Protein AF-A0AA39J1E2-F1 (afdb_monomer_lite)

Sequence (79 aa):
FRSYLSILVPAHRKVLVRMLTSSHTLAVEVLRWAECRHPAVSRCERLCRYCHSKVEDEAHVLLYCEGSDDVEMLRSHFF

Foldseek 3Di:
DDVLVPPPDVVSSVVVVCLVVLNDDQLQNPLQPDDPPHHRDDQQCSADPQQRHGGRHPCCQQPPDPSDPVSVVVNVVVD

Radius of gyration: 14.44 Å; chains: 1; bounding box: 42×32×33 Å

pLDDT: mean 91.51, std 5.51, range [57.06, 97.0]

Secondary structure (DSSP, 8-state):
--GGGG-SSHHHHHHHHHHHTT-S-SHHHHTTS-BTTBPPPPGGG-B-TTTSSSB--HHIIIII--S-HHHHHHHHTT-

Organism: Armillaria tabescens (NCBI:txid1929756)

Structure (mmCIF, N/CA/C/O backbone):
data_AF-A0AA39J1E2-F1
#
_entry.id   AF-A0AA39J1E2-F1
#
loop_
_atom_site.group_PDB
_atom_site.id
_atom_site.type_symbol
_atom_site.label_atom_id
_atom_site.label_alt_id
_atom_site.label_comp_id
_atom_site.label_asym_id
_atom_site.label_entity_id
_atom_site.label_seq_id
_atom_site.pdbx_PDB_ins_code
_atom_site.Cartn_x
_atom_site.Cartn_y
_atom_site.Cartn_z
_atom_site.occupancy
_atom_site.B_iso_or_equiv
_atom_site.auth_seq_id
_atom_site.auth_comp_id
_atom_site.auth_asym_id
_atom_site.auth_atom_id
_atom_site.pdbx_PDB_model_num
ATOM 1 N N . PHE A 1 1 ? -12.195 16.463 11.217 1.00 78.62 1 PHE A N 1
ATOM 2 C CA . PHE A 1 1 ? -12.369 15.101 11.769 1.00 78.62 1 PHE A CA 1
ATOM 3 C C . PHE A 1 1 ? -11.423 14.154 11.032 1.00 78.62 1 PHE A C 1
ATOM 5 O O . PHE A 1 1 ? -11.361 14.247 9.814 1.00 78.62 1 PHE A O 1
ATOM 12 N N . ARG A 1 2 ? -10.635 13.316 11.727 1.00 82.06 2 ARG A N 1
ATOM 13 C CA . ARG A 1 2 ? -9.722 12.339 11.094 1.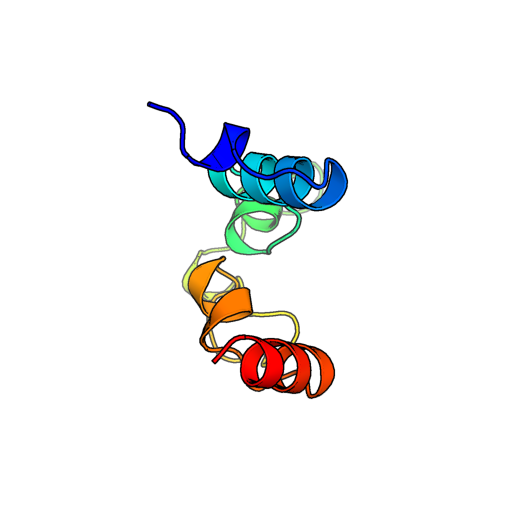00 82.06 2 ARG A CA 1
ATOM 14 C C . ARG A 1 2 ? -10.297 10.933 11.281 1.00 82.06 2 ARG A C 1
ATOM 16 O O . ARG A 1 2 ? -10.169 10.373 12.365 1.00 82.06 2 ARG A O 1
ATOM 23 N N . SER A 1 3 ? -10.926 10.386 10.240 1.00 85.38 3 SER A N 1
ATOM 24 C CA . SER A 1 3 ? -11.631 9.092 10.282 1.00 85.38 3 SER A CA 1
ATOM 25 C C . SER A 1 3 ? -10.742 7.930 10.730 1.00 85.38 3 SER A C 1
ATOM 27 O O . SER A 1 3 ? -11.190 7.051 11.451 1.00 85.38 3 SER A O 1
ATOM 29 N N . TYR A 1 4 ? -9.448 7.947 10.409 1.00 81.62 4 TYR A N 1
ATOM 30 C CA . TYR A 1 4 ? -8.540 6.878 10.832 1.00 81.62 4 TYR A CA 1
ATOM 31 C C . TYR A 1 4 ? -8.361 6.779 12.360 1.00 81.62 4 TYR A C 1
ATOM 33 O O . TYR A 1 4 ? -7.984 5.723 12.863 1.00 81.62 4 TYR A O 1
ATOM 41 N N . LEU A 1 5 ? -8.639 7.844 13.126 1.00 86.38 5 LEU A N 1
ATOM 42 C CA . LEU A 1 5 ? -8.536 7.819 14.590 1.00 86.38 5 LEU A CA 1
ATOM 43 C C . LEU A 1 5 ? -9.708 7.094 15.266 1.00 86.38 5 LEU A C 1
ATOM 45 O O . LEU A 1 5 ? -9.556 6.681 16.414 1.00 86.38 5 LEU A O 1
ATOM 49 N N . SER A 1 6 ? -10.836 6.893 14.575 1.00 91.25 6 SER A N 1
ATOM 50 C CA . SER A 1 6 ? -11.987 6.160 15.122 1.00 91.25 6 SER A CA 1
ATOM 51 C C . SER A 1 6 ? -11.843 4.638 15.025 1.00 91.25 6 SER A C 1
ATOM 53 O O . SER A 1 6 ? -12.679 3.910 15.551 1.00 91.25 6 SER A O 1
ATOM 55 N N . ILE A 1 7 ? -10.784 4.134 14.383 1.00 91.00 7 ILE A N 1
ATOM 56 C CA . ILE A 1 7 ? -10.505 2.697 14.293 1.00 91.00 7 ILE A CA 1
ATOM 57 C C . ILE A 1 7 ? -10.090 2.190 15.675 1.00 91.00 7 ILE A C 1
ATOM 59 O O . ILE A 1 7 ? -9.024 2.562 16.175 1.00 91.00 7 ILE A O 1
ATOM 63 N N . LEU A 1 8 ? -10.922 1.344 16.284 1.00 93.31 8 LEU A N 1
ATOM 64 C CA . LEU A 1 8 ? -10.725 0.833 17.646 1.00 93.31 8 LEU A CA 1
ATOM 65 C C . LEU A 1 8 ? -9.481 -0.050 17.764 1.00 93.31 8 LEU A C 1
ATOM 67 O O . LEU A 1 8 ? -8.727 0.075 18.724 1.00 93.31 8 LEU A O 1
ATOM 71 N N . VAL A 1 9 ? -9.243 -0.904 16.769 1.00 94.12 9 VAL A N 1
ATOM 72 C CA . VAL A 1 9 ? -8.129 -1.856 16.778 1.00 94.12 9 VAL A CA 1
ATOM 73 C C . VAL A 1 9 ? -6.818 -1.129 16.436 1.00 94.12 9 VAL A C 1
ATOM 75 O O . VAL A 1 9 ? -6.660 -0.655 15.303 1.00 94.12 9 VAL A O 1
ATOM 78 N N . PRO A 1 10 ? -5.833 -1.065 17.357 1.00 92.88 10 PRO A N 1
ATOM 79 C CA . PRO A 1 10 ? -4.590 -0.325 17.126 1.00 92.88 10 PRO A CA 1
ATOM 80 C C . PRO A 1 10 ? -3.794 -0.823 15.914 1.00 92.88 10 PRO A C 1
ATOM 82 O O . PRO A 1 10 ? -3.187 -0.023 15.200 1.00 92.88 10 PRO A O 1
ATOM 85 N N . ALA A 1 11 ? -3.825 -2.133 15.647 1.00 92.69 11 ALA A N 1
ATOM 86 C CA . ALA A 1 11 ? -3.154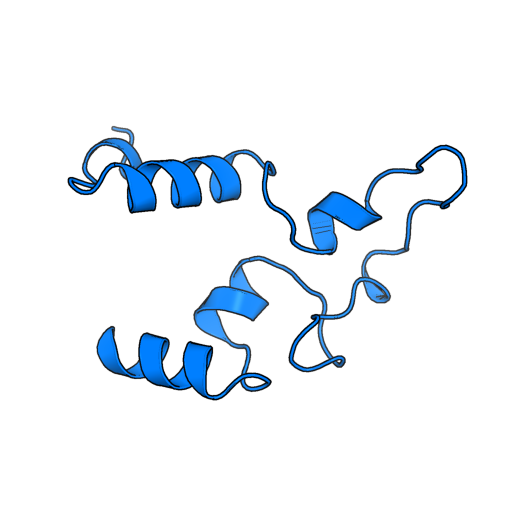 -2.733 14.497 1.00 92.69 11 ALA A CA 1
ATOM 87 C C . ALA A 1 11 ? -3.713 -2.203 13.165 1.00 92.69 11 ALA A C 1
ATOM 89 O O . ALA A 1 11 ? -2.947 -1.731 12.326 1.00 92.69 11 ALA A O 1
ATOM 90 N N . HIS A 1 12 ? -5.040 -2.188 12.997 1.00 90.88 12 HIS A N 1
ATOM 91 C CA . HIS A 1 12 ? -5.690 -1.664 11.791 1.00 90.88 12 HIS A CA 1
ATOM 92 C C . HIS A 1 12 ? -5.439 -0.167 11.619 1.00 90.88 12 HIS A C 1
ATOM 94 O O . HIS A 1 12 ? -5.112 0.283 10.523 1.00 90.88 12 HIS A O 1
ATOM 100 N N . ARG A 1 13 ? -5.487 0.601 12.716 1.00 93.44 13 ARG A N 1
ATOM 101 C CA . ARG A 1 13 ? -5.142 2.026 12.693 1.00 93.44 13 ARG A CA 1
ATOM 102 C C . ARG A 1 13 ? -3.720 2.251 12.183 1.00 93.44 13 ARG A C 1
ATOM 104 O O . ARG A 1 13 ? -3.505 3.112 11.338 1.00 93.44 13 ARG A O 1
ATOM 111 N N . LYS A 1 14 ? -2.748 1.475 12.673 1.00 93.38 14 LYS A N 1
ATOM 112 C CA . LYS A 1 14 ? -1.341 1.583 12.261 1.00 93.38 14 LYS A CA 1
ATOM 113 C C . LYS A 1 14 ? -1.155 1.267 10.779 1.00 93.38 14 LYS A C 1
ATOM 115 O O . LYS A 1 14 ? -0.421 1.983 10.104 1.00 93.38 14 LYS A O 1
ATOM 120 N N . VAL A 1 15 ? -1.810 0.218 10.279 1.00 91.56 15 VAL A N 1
ATOM 121 C CA . VAL A 1 15 ? -1.767 -0.148 8.854 1.00 91.56 15 VAL A CA 1
ATOM 122 C C . VAL A 1 15 ? -2.370 0.963 7.998 1.00 91.56 15 VAL A C 1
ATOM 124 O O . VAL A 1 15 ? -1.736 1.394 7.040 1.00 91.56 15 VAL A O 1
ATOM 127 N N . LEU A 1 16 ? -3.529 1.497 8.386 1.00 91.19 16 LEU A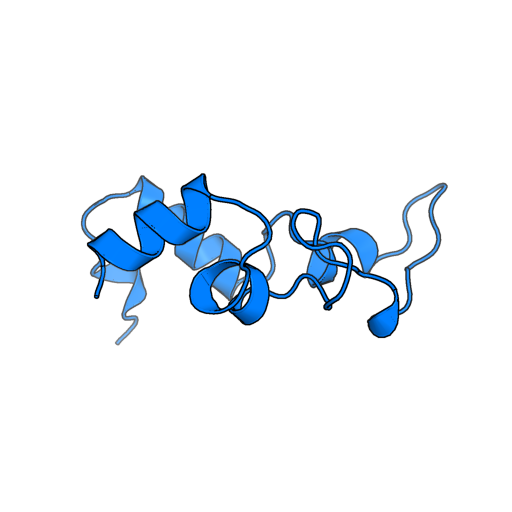 N 1
ATOM 128 C CA . LEU A 1 16 ? -4.198 2.546 7.621 1.00 91.19 16 LEU A CA 1
ATOM 129 C C . LEU A 1 16 ? -3.416 3.865 7.635 1.00 91.19 16 LEU A C 1
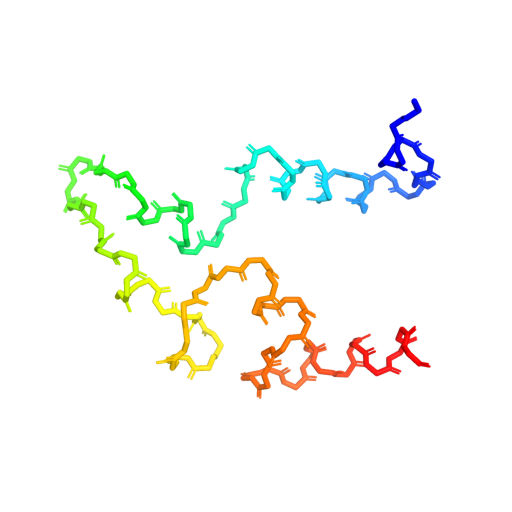ATOM 131 O O . LEU A 1 16 ? -3.303 4.521 6.607 1.00 91.19 16 LEU A O 1
ATOM 135 N N . VAL A 1 17 ? -2.802 4.231 8.764 1.00 92.81 17 VAL A N 1
ATOM 136 C CA . VAL A 1 17 ? -1.884 5.380 8.814 1.00 92.81 17 VAL A CA 1
ATOM 137 C C . VAL A 1 17 ? -0.703 5.163 7.875 1.00 92.81 17 VAL A C 1
ATOM 139 O O . VAL A 1 17 ? -0.399 6.061 7.103 1.00 92.81 17 VAL A O 1
ATOM 142 N N . ARG A 1 18 ? -0.080 3.976 7.882 1.00 93.06 18 ARG A N 1
ATOM 143 C CA . ARG A 1 18 ? 1.022 3.667 6.960 1.00 93.06 18 ARG A CA 1
ATOM 144 C C . ARG A 1 18 ? 0.609 3.796 5.498 1.00 93.06 18 ARG A C 1
ATOM 146 O O . ARG A 1 18 ? 1.393 4.332 4.729 1.00 93.06 18 ARG A O 1
ATOM 153 N N . MET A 1 19 ? -0.592 3.343 5.137 1.00 91.06 19 MET A N 1
ATOM 154 C CA . MET A 1 19 ? -1.153 3.518 3.791 1.00 91.06 19 MET A CA 1
ATOM 155 C C . MET A 1 19 ? -1.335 5.001 3.446 1.00 91.06 19 MET A C 1
ATOM 157 O O . MET A 1 19 ? -0.888 5.445 2.400 1.00 91.06 19 MET A O 1
ATOM 161 N N . LEU A 1 20 ? -1.914 5.795 4.350 1.00 89.56 20 LEU A N 1
ATOM 162 C CA . LEU A 1 20 ? -2.135 7.229 4.123 1.00 89.56 20 LEU A CA 1
ATOM 163 C C . LEU A 1 20 ? -0.843 8.055 4.061 1.00 89.56 20 LEU A C 1
ATOM 165 O O . LEU A 1 20 ? -0.833 9.120 3.450 1.00 89.56 20 LEU A O 1
ATOM 169 N N . THR A 1 21 ? 0.222 7.614 4.733 1.00 91.19 21 THR A N 1
ATOM 170 C CA . THR A 1 21 ? 1.501 8.333 4.802 1.00 91.19 21 THR A CA 1
ATOM 171 C C . THR A 1 21 ? 2.564 7.763 3.864 1.00 91.19 21 THR A C 1
ATOM 173 O O . THR A 1 21 ? 3.749 8.003 4.101 1.00 91.19 21 THR A O 1
ATOM 176 N N . SER A 1 22 ? 2.184 6.972 2.851 1.00 90.81 22 SER A N 1
ATOM 177 C CA . SER A 1 22 ? 3.126 6.336 1.910 1.00 90.81 22 SER A CA 1
ATOM 178 C C . SER A 1 22 ? 4.252 5.553 2.613 1.00 90.81 22 SER A C 1
ATOM 180 O O . SER A 1 22 ? 5.385 5.479 2.152 1.00 90.81 22 SER A O 1
ATOM 182 N N . SER A 1 23 ? 3.965 4.996 3.794 1.00 92.38 23 SER A N 1
ATOM 183 C CA . SER A 1 23 ? 4.916 4.281 4.661 1.00 92.38 23 SER A CA 1
ATOM 184 C C . SER A 1 23 ? 4.646 2.772 4.664 1.00 92.38 23 SER A C 1
ATOM 186 O O . SER A 1 23 ? 4.688 2.113 5.710 1.00 92.38 23 SER A O 1
ATOM 188 N N . HIS A 1 24 ? 4.293 2.231 3.501 1.00 92.81 24 HIS A N 1
ATOM 189 C CA . HIS A 1 24 ? 3.958 0.826 3.278 1.00 92.81 24 HIS A CA 1
ATOM 190 C C . HIS A 1 24 ? 4.931 0.177 2.292 1.00 92.81 24 HIS A C 1
ATOM 192 O O . HIS A 1 24 ? 5.737 0.832 1.643 1.00 92.81 24 HIS A O 1
ATOM 198 N N . THR A 1 25 ? 4.859 -1.146 2.196 1.00 93.56 25 THR A N 1
ATOM 199 C CA . THR A 1 25 ? 5.820 -1.976 1.460 1.00 93.56 25 THR A CA 1
ATOM 200 C C . THR A 1 25 ? 5.374 -2.307 0.036 1.00 93.56 25 THR A C 1
ATOM 202 O O . THR A 1 25 ? 5.889 -3.256 -0.553 1.00 93.56 25 THR A O 1
ATOM 205 N N . LEU A 1 26 ? 4.395 -1.576 -0.508 1.00 95.00 26 LEU A N 1
ATOM 206 C CA . LEU A 1 26 ? 3.920 -1.785 -1.880 1.00 95.00 26 LEU A CA 1
ATOM 207 C C . LEU A 1 26 ? 4.924 -1.216 -2.881 1.00 95.00 26 LEU A C 1
ATOM 209 O O . LEU A 1 26 ? 5.585 -0.213 -2.600 1.00 95.00 26 LEU A O 1
ATOM 213 N N . ALA A 1 27 ? 5.016 -1.836 -4.055 1.00 94.56 27 ALA A N 1
ATOM 214 C CA . ALA A 1 27 ? 6.000 -1.488 -5.065 1.00 94.56 27 ALA A CA 1
ATOM 215 C C . ALA A 1 27 ? 5.876 -0.027 -5.505 1.00 94.56 27 ALA A C 1
ATOM 217 O O . ALA A 1 27 ? 6.905 0.593 -5.770 1.00 94.56 27 ALA A O 1
ATOM 218 N N . VAL A 1 28 ? 4.660 0.548 -5.515 1.00 95.00 28 VAL A N 1
ATOM 219 C CA . VAL A 1 28 ? 4.444 1.964 -5.854 1.00 95.00 28 VAL A CA 1
ATOM 220 C C . VAL A 1 28 ? 5.265 2.921 -4.985 1.00 95.00 28 VAL A C 1
ATOM 222 O O . VAL A 1 28 ? 5.712 3.936 -5.519 1.00 95.00 28 VAL A O 1
ATOM 225 N N . GLU A 1 29 ? 5.540 2.572 -3.722 1.00 94.62 29 GLU A N 1
ATOM 226 C CA . GLU A 1 29 ? 6.379 3.366 -2.815 1.00 94.62 29 GLU A CA 1
ATOM 227 C C . GLU A 1 29 ? 7.807 2.830 -2.691 1.00 94.62 29 GLU A C 1
ATOM 229 O O . GLU A 1 29 ? 8.751 3.614 -2.756 1.00 94.62 29 GLU A O 1
ATOM 234 N N . VAL A 1 30 ? 7.999 1.513 -2.560 1.00 93.38 30 VAL A N 1
ATOM 235 C CA . VAL A 1 30 ? 9.340 0.933 -2.346 1.00 93.38 30 VAL A CA 1
ATOM 236 C C . VAL A 1 30 ? 10.230 1.130 -3.571 1.00 93.38 30 VAL A C 1
ATOM 238 O O . VAL A 1 30 ? 11.342 1.629 -3.457 1.00 93.38 30 VAL A O 1
ATOM 241 N N . LEU A 1 31 ? 9.726 0.818 -4.768 1.00 94.50 31 LEU A N 1
ATOM 242 C CA . LEU A 1 31 ? 10.505 0.916 -6.008 1.00 94.50 31 LEU A CA 1
ATOM 243 C C . LEU A 1 31 ? 10.512 2.334 -6.597 1.00 94.50 31 LEU A C 1
ATOM 245 O O . LEU A 1 31 ? 11.007 2.563 -7.704 1.00 94.50 31 LEU A O 1
ATOM 249 N N . ARG A 1 32 ? 9.920 3.300 -5.886 1.00 94.12 32 ARG A N 1
ATOM 250 C CA . ARG A 1 32 ? 9.891 4.704 -6.297 1.00 94.12 32 ARG A CA 1
ATOM 251 C C . ARG A 1 32 ? 11.247 5.370 -6.204 1.00 94.12 32 ARG A C 1
ATOM 253 O O . ARG A 1 32 ? 11.531 6.262 -7.002 1.00 94.12 32 ARG A O 1
ATOM 260 N N . TRP A 1 33 ? 12.028 4.980 -5.211 1.00 91.00 33 TRP A N 1
ATOM 261 C CA . TRP A 1 33 ? 13.266 5.644 -4.852 1.00 91.00 33 TRP A CA 1
ATOM 262 C C . TRP A 1 33 ? 14.450 4.836 -5.361 1.00 91.00 33 TRP A C 1
ATOM 264 O O . TRP A 1 33 ? 14.408 3.610 -5.404 1.00 91.00 33 TRP A O 1
ATOM 274 N N . ALA A 1 34 ? 15.505 5.537 -5.768 1.00 92.12 34 ALA A N 1
ATOM 275 C CA . ALA A 1 34 ? 16.769 4.884 -6.051 1.00 92.12 34 ALA A CA 1
ATOM 276 C C . ALA A 1 34 ? 17.444 4.526 -4.721 1.00 92.12 34 ALA A C 1
ATOM 278 O O . ALA A 1 34 ? 17.629 5.387 -3.860 1.00 92.12 34 ALA A O 1
ATOM 279 N N . GLU A 1 35 ? 17.831 3.267 -4.572 1.00 89.50 35 GLU A N 1
ATOM 280 C CA . GLU A 1 35 ? 18.665 2.785 -3.475 1.00 89.50 35 GLU A CA 1
ATOM 281 C C . GLU A 1 35 ? 20.089 2.538 -3.983 1.00 89.50 35 GLU A C 1
ATOM 283 O O . GLU A 1 35 ? 20.329 2.473 -5.189 1.00 89.50 35 GLU A O 1
ATOM 288 N N . CYS A 1 36 ? 21.055 2.367 -3.075 1.00 86.50 36 CYS A N 1
ATOM 289 C CA . CYS A 1 36 ? 22.491 2.320 -3.388 1.00 86.50 36 CYS A CA 1
ATOM 290 C C . CYS A 1 36 ? 22.897 1.351 -4.520 1.00 86.50 36 CYS A C 1
ATOM 292 O O . CYS A 1 36 ? 23.990 1.488 -5.065 1.00 86.50 36 CYS A O 1
ATOM 294 N N . ARG A 1 37 ? 22.063 0.354 -4.856 1.00 90.00 37 ARG A N 1
ATOM 295 C CA . ARG A 1 37 ? 22.291 -0.612 -5.949 1.00 90.00 37 ARG A CA 1
ATOM 296 C C . ARG A 1 37 ? 21.073 -0.846 -6.845 1.00 90.00 37 ARG A C 1
ATOM 298 O O . ARG A 1 37 ? 21.127 -1.706 -7.719 1.00 90.00 37 ARG A O 1
ATOM 305 N N . HIS A 1 38 ? 19.992 -0.102 -6.635 1.00 86.88 38 HIS A N 1
ATOM 306 C CA . HIS A 1 38 ? 18.740 -0.293 -7.354 1.00 86.88 38 HIS A CA 1
ATOM 307 C C . HIS A 1 38 ? 18.256 1.056 -7.881 1.00 86.88 38 HIS A C 1
ATOM 309 O O . HIS A 1 38 ? 17.924 1.930 -7.080 1.00 86.88 38 HIS A O 1
ATOM 315 N N . PRO A 1 39 ? 18.234 1.267 -9.210 1.00 93.00 39 PRO A N 1
ATOM 316 C CA . PRO A 1 39 ? 17.633 2.470 -9.759 1.00 93.00 39 PRO A CA 1
ATOM 317 C C . PRO A 1 39 ? 16.131 2.485 -9.459 1.00 93.00 39 PRO A C 1
ATOM 319 O O . PRO A 1 39 ? 15.502 1.437 -9.305 1.00 93.00 39 PRO A O 1
ATOM 322 N N . ALA A 1 40 ? 15.554 3.684 -9.411 1.00 94.62 40 ALA A N 1
ATOM 323 C CA . ALA A 1 40 ? 14.110 3.832 -9.327 1.00 94.62 40 ALA A CA 1
ATOM 324 C C . ALA A 1 40 ? 13.441 3.142 -10.526 1.00 94.62 40 ALA A C 1
ATOM 326 O O . ALA A 1 40 ? 13.858 3.323 -11.672 1.00 94.62 40 ALA A O 1
ATOM 327 N N . VAL A 1 41 ? 12.385 2.380 -10.260 1.00 94.62 41 VAL A N 1
ATOM 328 C CA . VAL A 1 41 ? 11.631 1.648 -11.285 1.00 94.62 41 VAL A CA 1
ATOM 329 C C . VAL A 1 41 ? 10.513 2.542 -11.807 1.00 94.62 41 VAL A C 1
ATOM 331 O O . VAL A 1 41 ? 9.860 3.253 -11.028 1.00 94.62 41 VAL A O 1
ATOM 334 N N . SER A 1 42 ? 10.263 2.530 -13.118 1.00 94.94 42 SER A N 1
ATOM 335 C CA . SER A 1 42 ? 9.171 3.321 -13.690 1.00 94.94 42 SER A CA 1
ATOM 336 C C . SER A 1 42 ? 7.824 2.833 -13.149 1.00 94.94 42 SER A C 1
ATOM 338 O O . SER A 1 42 ? 7.653 1.653 -12.853 1.00 94.94 42 SER A O 1
ATOM 340 N N . ARG A 1 43 ? 6.835 3.724 -12.991 1.00 94.38 43 ARG A N 1
ATOM 341 C CA . ARG A 1 43 ? 5.549 3.355 -12.363 1.00 94.38 43 ARG A CA 1
ATOM 342 C C . ARG A 1 43 ? 4.879 2.161 -13.051 1.00 94.38 43 ARG A C 1
ATOM 344 O O . ARG A 1 43 ? 4.325 1.316 -12.360 1.00 94.38 43 ARG A O 1
ATOM 351 N N . CYS A 1 44 ? 4.947 2.092 -14.379 1.00 95.31 44 CYS A N 1
ATOM 352 C CA . CYS A 1 44 ? 4.333 1.027 -15.172 1.00 95.31 44 CYS A CA 1
ATOM 353 C C . CYS A 1 44 ? 4.969 -0.351 -14.930 1.00 95.31 44 CYS A C 1
ATOM 355 O O . CYS A 1 44 ? 4.313 -1.362 -15.139 1.00 95.31 44 CYS A O 1
ATOM 357 N N . GLU A 1 45 ? 6.216 -0.389 -14.460 1.00 95.00 45 GLU A N 1
ATOM 358 C CA . GLU A 1 45 ? 6.969 -1.617 -14.184 1.00 95.00 45 GLU A CA 1
ATOM 359 C C . GLU A 1 45 ? 6.865 -2.066 -12.717 1.00 95.00 45 GLU A C 1
ATOM 361 O O . GLU A 1 45 ? 7.338 -3.143 -12.361 1.00 95.00 45 GLU A O 1
ATOM 366 N N . ARG A 1 46 ? 6.227 -1.275 -11.841 1.00 95.62 46 ARG A N 1
ATOM 367 C CA . ARG A 1 46 ? 6.013 -1.612 -10.420 1.00 95.62 46 ARG A CA 1
ATOM 368 C C . ARG A 1 46 ? 4.849 -2.586 -10.268 1.00 95.62 46 ARG A C 1
ATOM 370 O O . ARG A 1 46 ? 3.828 -2.245 -9.675 1.00 95.62 46 ARG A O 1
ATOM 377 N N . LEU A 1 47 ? 4.972 -3.758 -10.876 1.00 96.69 47 LEU A N 1
ATOM 378 C CA . LEU A 1 47 ? 3.906 -4.749 -10.961 1.00 96.69 47 LEU A CA 1
ATOM 379 C C . LEU A 1 47 ? 3.546 -5.321 -9.582 1.00 96.69 47 LEU A C 1
ATOM 381 O O . LEU A 1 47 ? 4.383 -5.436 -8.689 1.00 96.69 47 LEU A O 1
ATOM 385 N N . CYS A 1 48 ? 2.275 -5.676 -9.422 1.00 96.12 48 CYS A N 1
ATOM 386 C CA . CYS A 1 48 ? 1.723 -6.306 -8.232 1.00 96.12 48 CYS A CA 1
ATOM 387 C C . CYS A 1 48 ? 2.395 -7.641 -7.944 1.00 96.12 48 CYS A C 1
ATOM 389 O O . CYS A 1 48 ? 2.468 -8.476 -8.840 1.00 96.12 48 CYS A O 1
ATOM 391 N N . ARG A 1 49 ? 2.787 -7.879 -6.685 1.00 94.62 49 ARG A N 1
ATOM 392 C CA . ARG A 1 49 ? 3.418 -9.137 -6.247 1.00 94.62 49 ARG A CA 1
ATOM 393 C C . ARG A 1 49 ? 2.504 -10.362 -6.319 1.00 94.62 49 ARG A C 1
ATOM 395 O O . ARG A 1 49 ? 2.977 -11.475 -6.153 1.00 94.62 49 ARG A O 1
ATOM 402 N N . TYR A 1 50 ? 1.199 -10.144 -6.470 1.00 94.00 50 TYR A N 1
ATOM 403 C CA . TYR A 1 50 ? 0.199 -11.207 -6.512 1.00 94.00 50 TYR A CA 1
ATOM 404 C C . TYR A 1 50 ? -0.151 -11.555 -7.960 1.00 94.00 50 TYR A C 1
ATOM 406 O O . TYR A 1 50 ? 0.068 -12.672 -8.405 1.00 94.00 50 TYR A O 1
ATOM 414 N N . CYS A 1 51 ? -0.654 -10.583 -8.729 1.00 94.50 51 CYS A N 1
ATOM 415 C CA . CYS A 1 51 ? -1.156 -10.844 -10.082 1.00 94.50 51 CYS A CA 1
ATOM 416 C C . CYS A 1 51 ? -0.138 -10.586 -11.204 1.00 94.50 51 CYS A C 1
ATOM 418 O O . CYS A 1 51 ? -0.429 -10.898 -12.355 1.00 94.50 51 CYS A O 1
ATOM 420 N N . HIS A 1 52 ? 1.000 -9.944 -10.906 1.00 94.81 52 HIS A N 1
ATOM 421 C CA . HIS A 1 52 ? 2.088 -9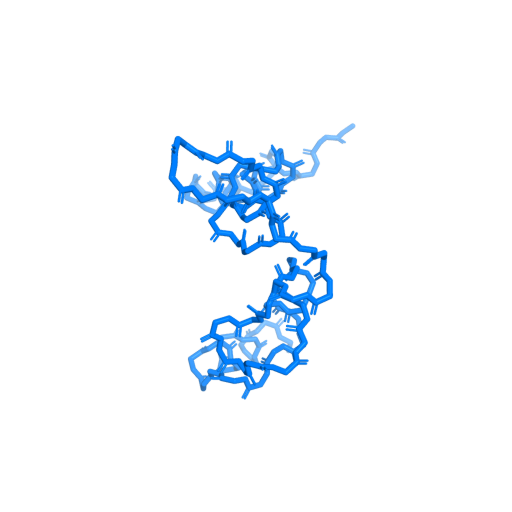.636 -11.846 1.00 94.81 52 HIS A CA 1
ATOM 422 C C . HIS A 1 52 ? 1.661 -8.888 -13.131 1.00 94.81 52 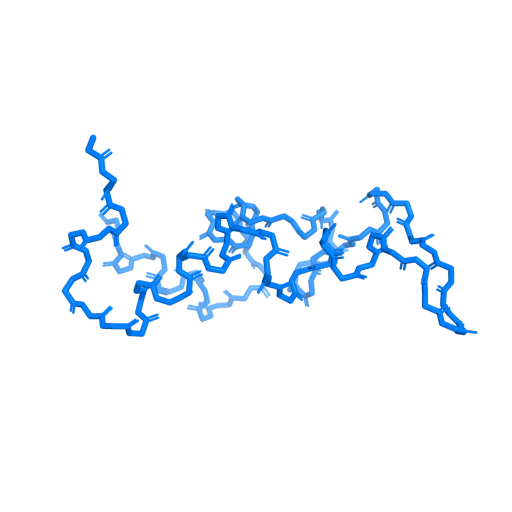HIS A C 1
ATOM 424 O O . HIS A 1 52 ? 2.419 -8.836 -14.094 1.00 94.81 52 HIS A O 1
ATOM 430 N N . SER A 1 53 ? 0.459 -8.301 -13.173 1.00 94.62 53 SER A N 1
ATOM 431 C CA . SER A 1 53 ? -0.128 -7.735 -14.400 1.00 94.62 53 SER A CA 1
ATOM 432 C C . SER A 1 53 ? -0.450 -6.246 -14.303 1.00 94.62 53 SER A C 1
ATOM 434 O O . SER A 1 53 ? -0.315 -5.518 -15.283 1.00 94.62 53 SER A O 1
ATOM 436 N N . LYS A 1 54 ? -0.865 -5.773 -13.125 1.00 95.81 54 LYS A N 1
ATOM 437 C CA . LYS A 1 54 ? -1.189 -4.365 -12.855 1.00 95.81 54 LYS A CA 1
ATOM 438 C C . LYS A 1 54 ? -0.181 -3.760 -11.889 1.00 95.81 54 LYS A C 1
ATOM 440 O O . LYS A 1 54 ? 0.510 -4.483 -11.177 1.00 95.81 54 LYS A O 1
ATOM 445 N N . VAL A 1 55 ? -0.111 -2.431 -11.854 1.00 97.00 55 VAL A N 1
ATOM 446 C CA . VAL A 1 55 ? 0.731 -1.693 -10.902 1.00 97.00 55 VAL A CA 1
ATOM 447 C C . VAL A 1 55 ? 0.302 -2.006 -9.465 1.00 97.00 55 VAL A C 1
ATOM 449 O O . VAL A 1 55 ? -0.888 -2.059 -9.162 1.00 97.00 55 VAL A O 1
ATOM 452 N N . GLU A 1 56 ? 1.274 -2.203 -8.576 1.00 96.19 56 GLU A N 1
ATOM 453 C CA . GLU A 1 56 ? 1.055 -2.454 -7.153 1.00 96.19 56 GLU A CA 1
ATOM 454 C C . GLU A 1 56 ? 0.755 -1.166 -6.378 1.00 96.19 56 GLU A C 1
ATOM 456 O O . GLU A 1 56 ? 1.575 -0.689 -5.588 1.00 96.19 56 GLU A O 1
ATOM 461 N N . ASP A 1 57 ? -0.421 -0.594 -6.616 1.00 94.56 57 ASP A N 1
ATOM 462 C CA . ASP A 1 57 ? -0.971 0.473 -5.782 1.00 94.56 57 ASP A CA 1
ATOM 463 C C . ASP A 1 57 ? -1.948 -0.064 -4.720 1.00 94.56 57 ASP A C 1
ATOM 465 O O . ASP A 1 57 ? -2.330 -1.240 -4.706 1.00 94.56 57 ASP A O 1
ATOM 469 N N . GLU A 1 58 ? -2.305 0.798 -3.769 1.00 92.81 58 GLU A N 1
ATOM 470 C CA . GLU A 1 58 ? -3.121 0.454 -2.603 1.00 92.81 58 GLU A CA 1
ATOM 471 C C . GLU A 1 58 ? -4.510 -0.017 -3.031 1.00 92.81 58 GLU A C 1
ATOM 473 O O . GLU A 1 58 ? -5.035 -0.993 -2.493 1.00 92.81 58 GLU A O 1
ATOM 478 N N . ALA A 1 59 ? -5.097 0.660 -4.019 1.00 92.69 59 ALA A N 1
ATOM 479 C CA . ALA A 1 59 ? -6.420 0.340 -4.530 1.00 92.69 59 ALA A CA 1
ATOM 480 C C . ALA A 1 59 ? -6.421 -1.019 -5.236 1.00 92.69 59 ALA A C 1
ATOM 482 O O . ALA A 1 59 ? -7.298 -1.842 -4.974 1.00 92.69 59 ALA A O 1
ATOM 483 N N . HIS A 1 60 ? -5.427 -1.285 -6.087 1.00 94.75 60 HIS A N 1
ATOM 484 C CA . HIS A 1 60 ? -5.288 -2.567 -6.754 1.00 94.75 60 HIS A CA 1
ATOM 485 C C . HIS A 1 60 ? -5.176 -3.702 -5.740 1.00 94.75 60 HIS A C 1
ATOM 487 O O . HIS A 1 60 ? -6.004 -4.607 -5.778 1.00 94.75 60 HIS A O 1
ATOM 493 N N . VAL A 1 61 ? -4.219 -3.638 -4.811 1.00 93.12 61 VAL A N 1
ATOM 494 C CA . VAL A 1 61 ? -3.985 -4.720 -3.842 1.00 93.12 61 VAL A CA 1
ATOM 495 C C . VAL A 1 61 ? -5.208 -4.966 -2.958 1.00 93.12 61 VAL A C 1
ATOM 497 O O . VAL A 1 61 ? -5.608 -6.115 -2.772 1.00 93.12 61 VAL A O 1
ATOM 500 N N . LEU A 1 62 ? -5.829 -3.908 -2.432 1.00 89.81 62 LEU A N 1
ATOM 501 C CA . LEU A 1 62 ? -6.911 -4.053 -1.457 1.00 89.81 62 LEU A CA 1
ATOM 502 C C . LEU A 1 62 ? -8.263 -4.378 -2.091 1.00 89.81 62 LEU A C 1
ATOM 504 O O . LEU A 1 62 ? -9.014 -5.161 -1.512 1.00 89.81 62 LEU A O 1
ATOM 508 N N . LEU A 1 63 ? -8.587 -3.794 -3.248 1.00 90.94 63 LEU A N 1
ATOM 509 C CA . LEU A 1 63 ? -9.955 -3.805 -3.782 1.00 90.94 63 LEU A CA 1
ATOM 510 C C . LEU A 1 63 ? -10.124 -4.643 -5.050 1.00 90.94 63 LEU A C 1
ATOM 512 O O . LEU A 1 63 ? -11.215 -5.157 -5.276 1.00 90.94 63 LEU A O 1
ATOM 516 N N . TYR A 1 64 ? -9.080 -4.788 -5.869 1.00 92.38 64 TYR A N 1
ATOM 517 C CA . TYR A 1 64 ? -9.226 -5.319 -7.233 1.00 92.38 64 TYR A CA 1
ATOM 518 C C . TYR A 1 64 ? -8.330 -6.512 -7.554 1.00 92.38 64 TYR A C 1
ATOM 520 O O . TYR A 1 64 ? -8.447 -7.087 -8.631 1.00 92.38 64 TYR A O 1
ATOM 528 N N . CYS A 1 65 ? -7.362 -6.836 -6.703 1.00 94.69 65 CYS A N 1
ATOM 529 C CA . CYS A 1 65 ? -6.408 -7.888 -7.004 1.00 94.69 65 CYS A CA 1
ATOM 530 C C . CYS A 1 65 ? -7.065 -9.259 -6.828 1.00 94.69 65 CYS A C 1
ATOM 532 O O . CYS A 1 65 ? -7.580 -9.557 -5.754 1.00 94.69 65 CYS A O 1
ATOM 534 N N . GLU A 1 66 ? -7.010 -10.080 -7.868 1.00 94.38 66 GLU A N 1
ATOM 535 C CA . GLU A 1 66 ? -7.483 -11.476 -7.889 1.00 94.38 66 GLU A CA 1
ATOM 536 C C . GLU A 1 66 ? -6.289 -12.450 -7.933 1.00 94.38 66 GLU A C 1
ATOM 538 O O . GLU A 1 66 ? -6.423 -13.625 -8.231 1.00 94.38 66 GLU A O 1
ATOM 543 N N . GLY A 1 67 ? -5.070 -11.955 -7.680 1.00 93.31 67 GLY A N 1
ATOM 544 C CA . GLY A 1 67 ? -3.856 -12.778 -7.709 1.00 93.31 67 GLY A CA 1
ATOM 545 C C . GLY A 1 67 ? -3.592 -13.559 -6.419 1.00 93.31 67 GLY A C 1
ATOM 546 O O . GLY A 1 67 ? -2.538 -14.173 -6.298 1.00 93.31 67 GLY A O 1
ATOM 547 N N . SER A 1 68 ? -4.473 -13.462 -5.420 1.00 93.31 68 SER A N 1
ATOM 548 C CA . SER A 1 68 ? -4.323 -14.135 -4.130 1.00 93.31 68 SER A CA 1
ATOM 549 C C . SER A 1 68 ? -5.686 -14.509 -3.564 1.00 93.31 68 SER A C 1
ATOM 551 O O . SER A 1 68 ? -6.455 -13.626 -3.176 1.00 93.31 68 SER A O 1
ATOM 553 N N . ASP A 1 69 ? -5.916 -15.816 -3.449 1.00 92.56 69 ASP A N 1
ATOM 554 C CA . ASP A 1 69 ? -7.142 -16.398 -2.895 1.00 92.56 69 ASP A CA 1
ATOM 555 C C . ASP A 1 69 ? -7.421 -15.888 -1.471 1.00 92.56 69 ASP A C 1
ATOM 557 O O . ASP A 1 69 ? -8.557 -15.571 -1.128 1.00 92.56 69 ASP A O 1
ATOM 561 N N . ASP A 1 70 ? -6.377 -15.721 -0.649 1.00 91.25 70 ASP A N 1
ATOM 562 C CA . ASP A 1 70 ? -6.500 -15.200 0.719 1.00 91.25 70 ASP A CA 1
ATOM 563 C C . ASP A 1 70 ? -7.068 -13.776 0.747 1.00 91.25 70 ASP A C 1
ATOM 565 O O . ASP A 1 70 ? -7.944 -13.451 1.553 1.00 91.25 70 ASP A O 1
ATOM 569 N N . VAL A 1 71 ? -6.560 -12.902 -0.129 1.00 89.12 71 VAL A N 1
ATOM 570 C CA . VAL A 1 71 ? -7.004 -11.504 -0.201 1.00 89.12 71 VAL A CA 1
ATOM 571 C C . VAL A 1 71 ? -8.432 -11.439 -0.732 1.00 89.12 71 VAL A C 1
ATOM 573 O O . VAL A 1 71 ? -9.235 -10.661 -0.219 1.00 89.12 71 VAL A O 1
ATOM 576 N N . GLU A 1 72 ? -8.758 -12.255 -1.731 1.00 91.81 72 GLU A N 1
ATOM 577 C CA . GLU A 1 72 ? -10.101 -12.341 -2.297 1.00 91.81 72 GLU A CA 1
ATOM 578 C C . GLU A 1 72 ? -11.122 -12.842 -1.268 1.00 91.81 72 GLU A C 1
ATOM 580 O O . GLU A 1 72 ? -12.157 -12.202 -1.058 1.00 91.81 72 GLU A O 1
ATOM 585 N N . MET A 1 73 ? -10.788 -13.909 -0.538 1.00 92.56 73 MET A N 1
ATOM 586 C CA . MET A 1 73 ? -11.603 -14.434 0.554 1.00 92.56 73 MET A CA 1
ATOM 587 C C . MET A 1 73 ? -11.838 -13.365 1.625 1.00 92.56 73 MET A C 1
ATOM 589 O O . MET A 1 73 ? -12.984 -13.099 1.986 1.00 92.56 73 MET A O 1
ATOM 593 N N . LEU A 1 74 ? -10.789 -12.686 2.101 1.00 90.06 74 LEU A N 1
ATOM 594 C CA . LEU A 1 74 ? -10.936 -11.604 3.081 1.00 90.06 74 LEU A CA 1
ATOM 595 C C . LEU A 1 74 ? -11.832 -10.471 2.568 1.00 90.06 74 LEU A C 1
ATOM 597 O O . LEU A 1 74 ? -12.598 -9.903 3.343 1.00 90.06 74 LEU A O 1
ATOM 601 N N . ARG A 1 75 ? -11.770 -10.155 1.272 1.00 90.88 75 ARG A N 1
ATOM 602 C CA . ARG A 1 75 ? -12.607 -9.124 0.649 1.00 90.88 75 ARG A CA 1
ATOM 603 C C . ARG A 1 75 ? -14.080 -9.537 0.626 1.00 90.88 75 ARG A C 1
ATOM 605 O O . ARG A 1 75 ? -14.932 -8.715 0.948 1.00 90.88 75 ARG A O 1
ATOM 612 N N . SER A 1 76 ? -14.368 -10.807 0.335 1.00 89.56 76 SER A N 1
ATOM 613 C CA . SER A 1 76 ? -15.732 -11.359 0.378 1.00 89.56 76 SER A CA 1
ATOM 614 C C . SER A 1 76 ? -16.356 -11.358 1.777 1.00 89.56 76 SER A C 1
ATOM 616 O O . SER A 1 76 ? -17.570 -11.325 1.898 1.00 89.56 76 SER A O 1
ATOM 618 N N . HIS A 1 77 ? -15.549 -11.343 2.842 1.00 87.94 77 HIS A N 1
ATOM 619 C CA . HIS A 1 77 ? -16.050 -11.219 4.214 1.00 87.94 77 HIS A CA 1
ATOM 620 C C . HIS A 1 77 ? -16.431 -9.783 4.607 1.00 87.94 77 HIS A C 1
ATOM 622 O O . HIS A 1 77 ? -17.062 -9.586 5.646 1.00 87.94 77 HIS A O 1
ATOM 628 N N . PHE A 1 78 ? -16.014 -8.784 3.826 1.00 73.94 78 PHE A N 1
ATOM 629 C CA . PHE A 1 78 ? -16.298 -7.371 4.085 1.00 73.94 78 PHE A CA 1
ATOM 630 C C . PHE A 1 78 ? -17.523 -6.834 3.332 1.00 73.94 78 PHE A C 1
ATOM 632 O O . PHE A 1 78 ? -18.096 -5.844 3.792 1.00 73.94 78 PHE A O 1
ATOM 639 N N . PHE A 1 79 ? -17.884 -7.440 2.197 1.00 57.06 79 PHE A N 1
ATOM 640 C CA . PHE A 1 79 ? -19.047 -7.082 1.374 1.00 57.06 79 PHE A CA 1
ATOM 641 C C . PHE A 1 79 ? -20.221 -8.025 1.635 1.00 57.06 79 PHE A C 1
ATOM 643 O O . PHE A 1 79 ? -21.367 -7.524 1.617 1.00 57.06 79 PHE A O 1
#